Protein AF-A0A7K3HKX5-F1 (afdb_monomer)

Secondary structure (DSSP, 8-state):
------TTSSHHHHHTTT--S-HHHHHHHHHHHS-EEE---EEEEETTEEEEEEEEEETTS-EEEEEEETTT--EEEEEE--S------------------------------------

Radius of gyration: 33.68 Å; Cα contacts (8 Å, |Δi|>4): 154; chains: 1; bounding box: 62×78×81 Å

pLDDT: mean 73.75, std 19.09, range [34.41, 96.38]

Structure (mmCIF, N/CA/C/O backbone):
data_AF-A0A7K3HKX5-F1
#
_entry.id   AF-A0A7K3HKX5-F1
#
loop_
_atom_site.group_PDB
_atom_site.id
_atom_site.type_symbol
_atom_site.label_atom_id
_atom_site.label_alt_id
_atom_site.label_comp_id
_atom_site.label_asym_id
_atom_site.label_entity_id
_atom_site.label_seq_id
_atom_site.pdbx_PDB_ins_code
_atom_site.Cartn_x
_atom_site.Cartn_y
_atom_site.Cartn_z
_atom_site.occupancy
_atom_site.B_iso_or_equiv
_atom_site.auth_seq_id
_atom_site.auth_comp_id
_atom_site.auth_asym_id
_atom_site.auth_atom_id
_atom_site.pdbx_PDB_model_num
ATOM 1 N N . GLY A 1 1 ? 33.671 -24.613 -15.648 1.00 34.41 1 GLY A N 1
ATOM 2 C CA . GLY A 1 1 ? 33.808 -24.499 -14.187 1.00 34.41 1 GLY A CA 1
ATOM 3 C C . GLY A 1 1 ? 32.715 -23.575 -13.705 1.00 34.41 1 GLY A C 1
ATOM 4 O O . GLY A 1 1 ? 32.411 -22.660 -14.464 1.00 34.41 1 GLY A O 1
ATOM 5 N N . PRO A 1 2 ? 32.100 -23.849 -12.543 1.00 65.06 2 PRO A N 1
ATOM 6 C CA . PRO A 1 2 ? 31.163 -22.921 -11.902 1.00 65.06 2 PRO A CA 1
ATOM 7 C C . PRO A 1 2 ? 31.947 -21.635 -11.564 1.00 65.06 2 PRO A C 1
ATOM 9 O O . PRO A 1 2 ? 33.171 -21.681 -11.512 1.00 65.06 2 PRO A O 1
ATOM 12 N N . GLU A 1 3 ? 31.357 -20.450 -11.497 1.00 44.56 3 GLU A N 1
ATOM 13 C CA . GLU A 1 3 ? 30.602 -19.966 -10.341 1.00 44.56 3 GLU A CA 1
ATOM 14 C C . GLU A 1 3 ? 29.726 -18.786 -10.800 1.00 44.56 3 GLU A C 1
ATOM 16 O O . GLU A 1 3 ? 30.223 -17.703 -11.106 1.00 44.56 3 GLU A O 1
ATOM 21 N N . ASP A 1 4 ? 28.418 -19.027 -10.893 1.00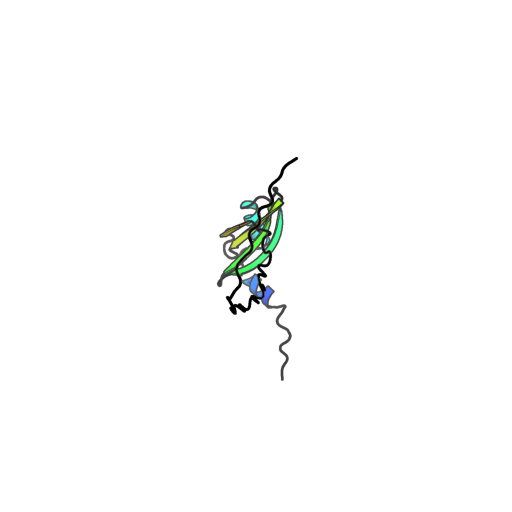 47.53 4 ASP A N 1
ATOM 22 C CA . ASP A 1 4 ? 27.389 -17.995 -11.024 1.00 47.53 4 ASP A CA 1
ATOM 23 C C . ASP A 1 4 ? 26.995 -17.588 -9.599 1.00 47.53 4 ASP A C 1
ATOM 25 O O . ASP A 1 4 ? 26.148 -18.199 -8.953 1.00 47.53 4 ASP A O 1
ATOM 29 N N . SER A 1 5 ? 27.736 -16.635 -9.043 1.00 59.75 5 SER A N 1
ATOM 30 C CA . SER A 1 5 ? 27.446 -16.023 -7.748 1.00 59.75 5 SER A CA 1
ATOM 31 C C . SER A 1 5 ? 27.470 -14.514 -7.945 1.00 59.75 5 SER A C 1
ATOM 33 O O . SER A 1 5 ? 28.519 -13.879 -7.835 1.00 59.75 5 SER A O 1
ATOM 35 N N . GLY A 1 6 ? 26.319 -13.954 -8.313 1.00 48.53 6 GLY A N 1
ATOM 36 C CA . GLY A 1 6 ? 26.166 -12.509 -8.506 1.00 48.53 6 GLY A CA 1
ATOM 37 C C . GLY A 1 6 ? 24.744 -12.005 -8.763 1.00 48.53 6 GLY A C 1
ATOM 38 O O . GLY A 1 6 ? 24.535 -10.797 -8.767 1.00 48.53 6 GLY A O 1
ATOM 39 N N . ARG A 1 7 ? 23.748 -12.880 -8.943 1.00 50.59 7 ARG A N 1
ATOM 40 C CA . ARG A 1 7 ? 22.364 -12.474 -9.218 1.00 50.59 7 ARG A CA 1
ATOM 41 C C . ARG A 1 7 ? 21.608 -12.188 -7.919 1.00 50.59 7 ARG A C 1
ATOM 43 O O . ARG A 1 7 ? 20.887 -13.040 -7.421 1.00 50.59 7 ARG A O 1
ATOM 50 N N . SER A 1 8 ? 21.823 -11.016 -7.330 1.00 53.34 8 SER A N 1
ATOM 51 C CA . SER A 1 8 ? 20.953 -10.545 -6.240 1.00 53.34 8 SER A CA 1
ATOM 52 C C . SER A 1 8 ? 20.817 -9.020 -6.151 1.00 53.34 8 SER A C 1
ATOM 54 O O . SER A 1 8 ? 20.315 -8.533 -5.149 1.00 53.34 8 SER A O 1
ATOM 56 N N . GLY A 1 9 ? 21.279 -8.258 -7.154 1.00 49.78 9 GLY A N 1
ATOM 57 C CA . GLY A 1 9 ? 21.199 -6.787 -7.137 1.00 49.78 9 GLY A CA 1
ATOM 58 C C . GLY A 1 9 ? 20.674 -6.124 -8.415 1.00 49.78 9 GLY A C 1
ATOM 59 O O . GLY A 1 9 ? 20.476 -4.913 -8.414 1.00 49.78 9 GLY A O 1
ATOM 60 N N . ASP A 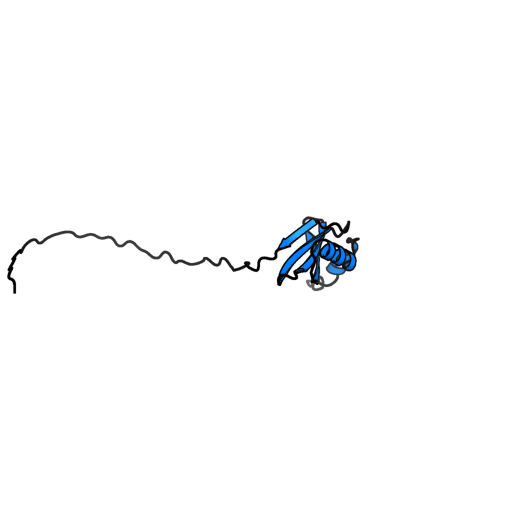1 10 ? 20.454 -6.882 -9.495 1.00 47.44 10 ASP A N 1
ATOM 61 C CA . ASP A 1 10 ? 19.978 -6.343 -10.780 1.00 47.44 10 ASP A CA 1
ATOM 62 C C . ASP A 1 10 ? 18.479 -6.600 -11.031 1.00 47.44 10 ASP A C 1
ATOM 64 O O . ASP A 1 10 ? 17.849 -5.833 -11.758 1.00 47.44 10 ASP A O 1
ATOM 68 N N . ASP A 1 11 ? 17.874 -7.602 -10.380 1.00 49.47 11 ASP A N 1
ATOM 69 C CA . ASP A 1 11 ? 16.447 -7.926 -10.541 1.00 49.47 11 ASP A CA 1
ATOM 70 C C . ASP A 1 11 ? 15.526 -6.803 -10.001 1.00 49.47 11 ASP A C 1
ATOM 72 O O . ASP A 1 11 ? 14.529 -6.472 -10.639 1.00 49.47 11 ASP A O 1
ATOM 76 N N . ASP A 1 12 ? 15.883 -6.126 -8.902 1.00 49.66 12 ASP A N 1
ATOM 77 C CA . ASP A 1 12 ? 15.069 -5.028 -8.340 1.00 49.66 12 ASP A CA 1
ATOM 78 C C . ASP A 1 12 ? 15.017 -3.790 -9.250 1.00 49.66 12 ASP A C 1
ATOM 80 O O . ASP A 1 12 ? 14.032 -3.046 -9.290 1.00 49.66 12 ASP A O 1
ATOM 84 N N . ARG A 1 13 ? 16.087 -3.552 -10.018 1.00 50.94 13 ARG A N 1
ATOM 85 C CA . ARG A 1 13 ? 16.201 -2.375 -10.888 1.00 50.94 13 ARG A CA 1
ATOM 86 C C . ARG A 1 13 ? 15.472 -2.555 -12.217 1.00 50.94 13 ARG A C 1
ATOM 88 O O . ARG A 1 13 ? 15.040 -1.556 -12.793 1.00 50.94 13 ARG A O 1
ATOM 95 N N . GLU A 1 14 ? 15.320 -3.790 -12.694 1.00 49.41 14 GLU A N 1
ATOM 96 C CA . GLU A 1 14 ? 14.449 -4.102 -13.835 1.00 49.41 14 GLU A CA 1
ATOM 97 C C . GLU A 1 14 ? 12.962 -4.101 -13.440 1.00 49.41 14 GLU A C 1
ATOM 99 O O . GLU A 1 14 ? 12.150 -3.586 -14.210 1.00 49.41 14 GLU A O 1
ATOM 104 N N . ARG A 1 15 ? 12.605 -4.552 -12.225 1.00 52.50 15 ARG A N 1
ATOM 105 C CA . ARG A 1 15 ? 11.217 -4.544 -11.702 1.00 52.50 15 ARG A CA 1
ATOM 106 C C . ARG A 1 15 ? 10.620 -3.141 -11.562 1.00 52.50 15 ARG A C 1
ATOM 108 O O . ARG A 1 15 ? 9.480 -2.904 -11.946 1.00 52.50 15 ARG A O 1
ATOM 115 N N . ALA A 1 16 ? 11.411 -2.161 -11.123 1.00 52.78 16 ALA A N 1
ATOM 116 C CA . ALA A 1 16 ? 10.983 -0.758 -11.089 1.00 52.78 16 ALA A CA 1
ATOM 117 C C . ALA A 1 16 ? 10.853 -0.106 -12.487 1.00 52.78 16 ALA A C 1
ATOM 119 O O . ALA A 1 16 ? 10.368 1.020 -12.599 1.00 52.78 16 ALA A O 1
ATOM 120 N N . GLY A 1 17 ? 11.313 -0.771 -13.554 1.00 53.75 17 GLY A N 1
ATOM 121 C CA . GLY A 1 17 ? 11.287 -0.249 -14.923 1.00 53.75 17 GLY A CA 1
ATOM 122 C C . GLY A 1 17 ? 9.942 -0.403 -15.642 1.00 53.75 17 GLY A C 1
ATOM 123 O O . GLY A 1 17 ? 9.702 0.306 -16.621 1.00 53.75 17 GLY A O 1
ATOM 124 N N . THR A 1 18 ? 9.071 -1.305 -15.181 1.00 62.19 18 THR A N 1
ATOM 125 C CA . THR A 1 18 ? 7.746 -1.578 -15.774 1.00 62.19 18 THR A CA 1
ATOM 126 C C . THR A 1 18 ? 6.611 -0.851 -15.055 1.00 62.19 18 THR A C 1
ATOM 128 O O . THR A 1 18 ? 5.609 -0.513 -15.688 1.00 62.19 18 THR A O 1
ATOM 131 N N . ALA A 1 19 ? 6.776 -0.552 -13.765 1.00 69.81 19 ALA A N 1
ATOM 132 C CA . ALA A 1 19 ? 5.818 0.219 -12.985 1.00 69.81 19 ALA A CA 1
ATOM 133 C C . ALA A 1 19 ? 5.757 1.678 -13.472 1.00 69.81 19 ALA A C 1
ATOM 135 O O . ALA A 1 19 ? 6.756 2.401 -13.486 1.00 69.81 19 ALA A O 1
ATOM 136 N N . ARG A 1 20 ? 4.564 2.139 -13.859 1.00 83.75 20 ARG A N 1
ATOM 137 C CA . ARG A 1 20 ? 4.325 3.546 -14.232 1.00 83.75 20 ARG A CA 1
ATOM 138 C C . ARG A 1 20 ? 3.918 4.400 -13.042 1.00 83.75 20 ARG A C 1
ATOM 140 O O . ARG A 1 20 ? 4.137 5.608 -13.056 1.00 83.75 20 ARG A O 1
ATOM 147 N N . THR A 1 21 ? 3.312 3.778 -12.040 1.00 88.88 21 THR A N 1
ATOM 148 C CA . THR A 1 21 ? 2.940 4.403 -10.777 1.00 88.88 21 THR A CA 1
ATOM 149 C C . THR A 1 21 ? 4.139 4.402 -9.847 1.00 88.88 21 THR A C 1
ATOM 151 O O . THR A 1 21 ? 4.732 3.359 -9.577 1.00 88.88 21 THR A O 1
ATOM 154 N N . THR A 1 22 ? 4.491 5.575 -9.336 1.00 91.31 22 THR A N 1
ATOM 155 C CA . THR A 1 22 ? 5.557 5.715 -8.342 1.00 91.31 22 THR A CA 1
ATOM 156 C C . THR A 1 22 ? 5.090 5.279 -6.955 1.00 91.31 22 THR A C 1
ATOM 158 O O . THR A 1 22 ? 3.906 5.371 -6.631 1.00 91.31 22 THR A O 1
ATOM 161 N N . VAL A 1 23 ? 6.036 4.924 -6.081 1.00 91.50 23 VAL A N 1
ATOM 162 C CA . VAL A 1 23 ? 5.756 4.627 -4.664 1.00 91.50 23 VAL A CA 1
ATOM 163 C C . VAL A 1 23 ? 4.953 5.744 -3.980 1.00 91.50 23 VAL A C 1
ATOM 165 O O . VAL A 1 23 ? 4.028 5.485 -3.220 1.00 91.50 23 VAL A O 1
ATOM 168 N N . ALA A 1 24 ? 5.244 7.011 -4.295 1.00 94.00 24 ALA A N 1
ATOM 169 C CA . ALA A 1 24 ? 4.540 8.151 -3.715 1.00 94.00 24 ALA A CA 1
ATOM 170 C C . ALA A 1 24 ? 3.081 8.245 -4.191 1.00 94.00 24 ALA A C 1
ATOM 172 O O . ALA A 1 24 ? 2.204 8.638 -3.422 1.00 94.00 24 ALA A O 1
ATOM 173 N N . GLU A 1 25 ? 2.809 7.903 -5.449 1.00 93.81 25 GLU A N 1
ATOM 174 C CA . GLU A 1 25 ? 1.447 7.853 -5.986 1.00 93.81 25 GLU A CA 1
ATOM 175 C C . GLU A 1 25 ? 0.664 6.676 -5.410 1.00 93.81 25 GLU A C 1
ATOM 177 O O . GLU A 1 25 ? -0.489 6.864 -5.027 1.00 93.81 25 GLU A O 1
ATOM 182 N N . ALA A 1 26 ? 1.300 5.511 -5.273 1.00 94.31 26 ALA A N 1
ATOM 183 C CA . ALA A 1 26 ? 0.699 4.340 -4.645 1.00 94.31 26 ALA A CA 1
ATOM 184 C C . ALA A 1 26 ? 0.336 4.610 -3.178 1.00 94.31 26 ALA A C 1
ATOM 186 O O . ALA A 1 26 ? -0.812 4.414 -2.789 1.00 94.31 26 ALA A O 1
ATOM 187 N N . VAL A 1 27 ? 1.258 5.176 -2.390 1.00 95.50 27 VAL A N 1
ATOM 188 C CA . VAL A 1 27 ? 1.001 5.568 -0.992 1.00 95.50 27 VAL A CA 1
ATOM 189 C C . VAL A 1 27 ? -0.139 6.581 -0.898 1.00 95.50 27 VAL A C 1
ATOM 191 O O . VAL A 1 27 ? -1.000 6.472 -0.027 1.00 95.50 27 VAL A O 1
ATOM 194 N N . ARG A 1 28 ? -0.191 7.569 -1.799 1.00 96.19 28 ARG A N 1
ATOM 195 C CA . ARG A 1 28 ? -1.305 8.526 -1.828 1.00 96.19 28 ARG A CA 1
ATOM 196 C C . ARG A 1 28 ? -2.636 7.844 -2.124 1.00 96.19 28 ARG A C 1
ATOM 198 O O . ARG A 1 28 ? -3.594 8.096 -1.401 1.00 96.19 28 ARG A O 1
ATOM 205 N N . ALA A 1 29 ? -2.690 6.990 -3.144 1.00 95.19 29 ALA A N 1
ATOM 206 C CA . ALA A 1 29 ? -3.894 6.241 -3.490 1.00 95.19 29 ALA A CA 1
ATOM 207 C C . ALA A 1 29 ? -4.345 5.334 -2.332 1.00 95.19 29 ALA A C 1
ATOM 209 O O . ALA A 1 29 ? -5.533 5.283 -2.012 1.00 95.19 29 ALA A O 1
ATOM 210 N N . ALA A 1 30 ? -3.397 4.685 -1.654 1.00 94.88 30 ALA A N 1
ATOM 211 C CA . ALA A 1 30 ? -3.667 3.844 -0.498 1.00 94.88 30 ALA A CA 1
ATOM 212 C C . ALA A 1 30 ? -4.254 4.641 0.674 1.00 94.88 30 ALA A C 1
ATOM 214 O O . ALA A 1 30 ? -5.273 4.246 1.234 1.00 94.88 30 ALA A O 1
ATOM 215 N N . LEU A 1 31 ? -3.680 5.805 0.997 1.00 95.38 31 LEU A N 1
ATOM 216 C CA . LEU A 1 31 ? -4.174 6.677 2.069 1.00 95.38 31 LEU A CA 1
ATOM 217 C C . LEU A 1 31 ? -5.517 7.349 1.742 1.00 95.38 31 LEU A C 1
ATOM 219 O O . LEU A 1 31 ? -6.285 7.672 2.650 1.00 95.38 31 LEU A O 1
ATOM 223 N N . GLU A 1 32 ? -5.812 7.564 0.458 1.00 95.06 32 GLU A N 1
ATOM 224 C CA . GLU A 1 32 ? -7.131 8.006 -0.009 1.00 95.06 32 GLU A CA 1
ATOM 225 C C . GLU A 1 32 ? -8.186 6.895 0.149 1.00 95.06 32 GLU A C 1
ATOM 227 O O . GLU A 1 32 ? -9.335 7.194 0.484 1.00 95.06 32 GLU A O 1
ATOM 232 N N . ALA A 1 33 ? -7.809 5.625 -0.038 1.00 93.62 33 ALA A N 1
ATOM 233 C CA . ALA A 1 33 ? -8.698 4.477 0.153 1.00 93.62 33 ALA A CA 1
ATOM 234 C C . ALA A 1 33 ? -8.883 4.087 1.628 1.00 93.62 33 ALA A C 1
ATOM 236 O O . ALA A 1 33 ? -10.004 3.792 2.054 1.00 93.62 33 ALA A O 1
ATOM 237 N N . ARG A 1 34 ? -7.809 4.113 2.424 1.00 93.00 34 ARG A N 1
ATOM 238 C CA . ARG A 1 34 ? -7.817 3.810 3.858 1.00 93.00 34 ARG A CA 1
ATOM 239 C C . ARG A 1 34 ? -7.080 4.904 4.625 1.00 93.00 34 ARG A C 1
ATOM 241 O O . ARG A 1 34 ? -5.863 5.029 4.565 1.00 93.00 34 ARG A O 1
ATOM 248 N N . ALA A 1 35 ? -7.829 5.674 5.413 1.00 93.31 35 ALA A N 1
ATOM 249 C CA . ALA A 1 35 ? -7.242 6.695 6.270 1.00 93.31 35 ALA A CA 1
ATOM 250 C C . ALA A 1 35 ? -6.386 6.058 7.379 1.00 93.31 35 ALA A C 1
ATOM 252 O O . ALA A 1 35 ? -6.880 5.259 8.176 1.00 93.31 35 ALA A O 1
ATOM 253 N N . GLY A 1 36 ? -5.128 6.478 7.477 1.00 94.38 36 GLY A N 1
ATOM 254 C CA . GLY A 1 36 ? -4.178 5.951 8.450 1.00 94.38 36 GLY A CA 1
ATOM 255 C C . GLY A 1 36 ? -2.785 6.535 8.256 1.00 94.38 36 GLY A C 1
ATOM 256 O O . GLY A 1 36 ? -2.635 7.643 7.735 1.00 94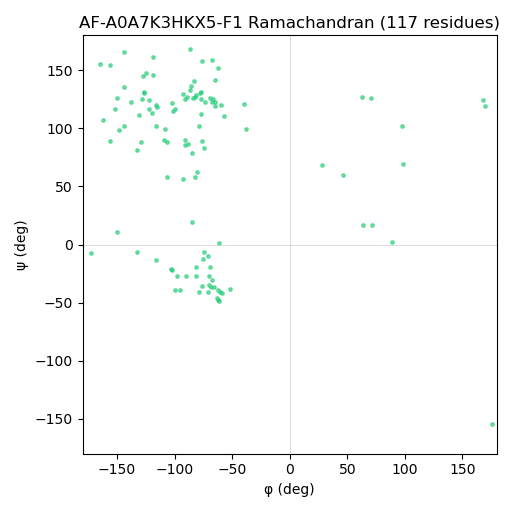.38 36 GLY A O 1
ATOM 257 N N . THR A 1 37 ? -1.775 5.789 8.689 1.00 95.62 37 THR A N 1
ATOM 258 C CA . THR A 1 37 ? -0.361 6.096 8.447 1.00 95.62 37 THR A CA 1
ATOM 259 C C . THR A 1 37 ? 0.238 4.988 7.599 1.00 95.62 37 THR A C 1
ATOM 261 O O . THR A 1 37 ? 0.234 3.842 8.030 1.00 95.62 37 THR A O 1
ATOM 264 N N . ALA A 1 38 ? 0.754 5.323 6.417 1.00 94.94 38 ALA A N 1
ATOM 265 C CA . ALA A 1 38 ? 1.490 4.361 5.604 1.00 94.94 38 ALA A CA 1
ATOM 266 C C . ALA A 1 38 ? 2.825 4.042 6.291 1.00 94.94 38 ALA A C 1
ATOM 268 O O . ALA A 1 38 ? 3.569 4.968 6.635 1.00 94.94 38 ALA A O 1
ATOM 269 N N . ALA A 1 39 ? 3.096 2.761 6.521 1.00 93.88 39 ALA A 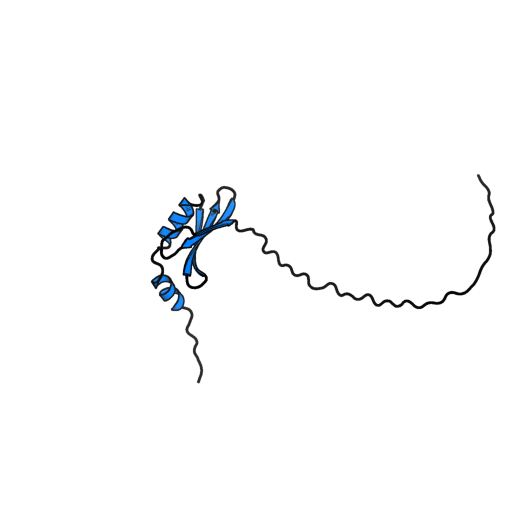N 1
ATOM 270 C CA . ALA A 1 39 ? 4.308 2.291 7.187 1.00 93.88 39 ALA A CA 1
ATOM 271 C C . ALA A 1 39 ? 5.356 1.799 6.186 1.00 93.88 39 ALA A C 1
ATOM 273 O O . ALA A 1 39 ? 6.541 2.097 6.346 1.00 93.88 39 ALA A O 1
ATOM 274 N N . SER A 1 40 ? 4.910 1.118 5.134 1.00 92.94 40 SER A N 1
ATOM 275 C CA . SER A 1 40 ? 5.746 0.571 4.071 1.00 92.94 40 SER A CA 1
ATOM 276 C C . SER A 1 40 ? 5.027 0.675 2.723 1.00 92.94 40 SER A C 1
ATOM 278 O O . SER A 1 40 ? 3.834 0.984 2.650 1.00 92.94 40 SER A O 1
ATOM 280 N N . ALA A 1 41 ? 5.786 0.488 1.649 1.00 93.50 41 ALA A N 1
ATOM 281 C CA . ALA A 1 41 ? 5.251 0.309 0.311 1.00 93.50 41 ALA A CA 1
ATOM 282 C C . ALA A 1 41 ? 6.235 -0.548 -0.484 1.00 93.50 41 ALA A C 1
ATOM 284 O O . ALA A 1 41 ? 7.377 -0.128 -0.706 1.00 93.50 41 ALA A O 1
ATOM 285 N N . GLU A 1 42 ? 5.790 -1.723 -0.899 1.00 90.69 42 GLU A N 1
ATOM 286 C CA . GLU A 1 42 ? 6.597 -2.719 -1.596 1.00 90.69 42 GLU A CA 1
ATOM 287 C C . GLU A 1 42 ? 6.016 -2.975 -2.985 1.00 90.69 42 GLU A C 1
ATOM 289 O O . GLU A 1 42 ? 4.813 -2.846 -3.207 1.00 90.69 42 GLU A O 1
ATOM 294 N N . LEU A 1 43 ? 6.894 -3.244 -3.947 1.00 89.88 43 LEU A N 1
ATOM 295 C CA . LEU A 1 43 ? 6.502 -3.585 -5.307 1.00 89.88 43 LEU A CA 1
ATOM 296 C C . LEU A 1 43 ? 6.586 -5.104 -5.438 1.00 89.88 43 LEU A C 1
ATOM 298 O O . LEU A 1 43 ? 7.686 -5.646 -5.338 1.00 89.88 43 LEU A O 1
ATOM 302 N N . ASP A 1 44 ? 5.455 -5.756 -5.675 1.00 85.50 44 ASP A N 1
ATOM 303 C CA . ASP A 1 44 ? 5.370 -7.203 -5.863 1.00 85.50 44 ASP A CA 1
ATOM 304 C C . ASP A 1 44 ? 4.826 -7.557 -7.255 1.00 85.50 44 ASP A C 1
ATOM 306 O O . ASP A 1 44 ? 4.232 -6.725 -7.950 1.00 85.50 44 ASP A O 1
ATOM 310 N N . ASP A 1 45 ? 5.053 -8.793 -7.691 1.00 80.31 45 ASP A N 1
ATOM 311 C CA . ASP A 1 45 ? 4.599 -9.321 -8.975 1.00 80.31 45 ASP A CA 1
ATOM 312 C C . ASP A 1 45 ? 3.604 -10.475 -8.755 1.00 80.31 45 ASP A C 1
ATOM 314 O O . ASP A 1 45 ? 3.987 -11.620 -8.510 1.00 80.31 45 ASP A O 1
ATOM 318 N N . GLU A 1 46 ? 2.310 -10.185 -8.912 1.00 72.25 46 GLU A N 1
ATOM 319 C CA . GLU A 1 46 ? 1.218 -11.163 -8.852 1.00 72.25 46 GLU A CA 1
ATOM 320 C C . GLU A 1 46 ? 0.748 -11.545 -10.267 1.00 72.25 46 GLU A C 1
ATOM 322 O O . GLU A 1 46 ? 0.165 -10.723 -10.981 1.00 72.25 46 GLU A O 1
ATOM 327 N N . ASP A 1 47 ? 0.929 -12.811 -10.663 1.00 68.56 47 ASP A N 1
ATOM 328 C CA . ASP A 1 47 ? 0.399 -13.385 -11.917 1.00 68.56 47 ASP A CA 1
ATOM 329 C C . ASP A 1 47 ? 0.635 -12.486 -13.153 1.00 68.56 47 ASP A C 1
ATOM 331 O O . ASP A 1 47 ? -0.309 -12.026 -13.806 1.00 68.56 47 ASP A O 1
ATOM 335 N N . ASP A 1 48 ? 1.907 -12.201 -13.455 1.00 73.25 48 ASP A N 1
ATOM 336 C CA . ASP A 1 48 ? 2.352 -11.330 -14.560 1.00 73.25 48 ASP A CA 1
ATOM 337 C C . ASP A 1 48 ? 1.915 -9.852 -14.444 1.00 73.25 48 ASP A C 1
ATOM 339 O O . ASP A 1 48 ? 1.959 -9.104 -15.430 1.00 73.25 48 ASP A O 1
ATOM 343 N N . ARG A 1 49 ? 1.493 -9.398 -13.258 1.00 77.50 49 ARG A N 1
ATOM 344 C CA . ARG A 1 49 ? 1.145 -7.996 -12.992 1.00 77.50 49 ARG A CA 1
ATOM 345 C C . ARG A 1 49 ? 1.906 -7.464 -11.796 1.00 77.50 49 ARG A C 1
ATOM 347 O O . ARG A 1 49 ? 1.859 -8.028 -10.711 1.00 77.50 49 ARG A O 1
ATOM 354 N N . THR A 1 50 ? 2.518 -6.310 -11.991 1.00 88.25 50 THR A N 1
ATOM 355 C CA . THR A 1 50 ? 3.193 -5.600 -10.916 1.00 88.25 50 THR A CA 1
ATOM 356 C C . THR A 1 50 ? 2.173 -4.803 -10.095 1.00 88.25 50 THR A C 1
ATOM 358 O O . THR A 1 50 ? 1.372 -4.032 -10.642 1.00 88.25 50 THR A O 1
ATOM 361 N N . VAL A 1 51 ? 2.199 -4.979 -8.780 1.00 91.56 51 VAL A N 1
ATOM 362 C CA . VAL A 1 51 ? 1.320 -4.324 -7.810 1.00 91.56 51 VAL A CA 1
ATOM 363 C C . VAL A 1 51 ? 2.156 -3.665 -6.720 1.00 91.56 51 VAL A C 1
ATOM 365 O O . VAL A 1 51 ? 3.213 -4.148 -6.340 1.00 91.56 51 VAL A O 1
ATOM 368 N N . TRP A 1 52 ? 1.692 -2.522 -6.235 1.00 94.12 52 TRP A N 1
ATOM 369 C CA . TRP A 1 52 ? 2.177 -1.933 -4.999 1.00 94.12 52 TRP A CA 1
ATOM 370 C C . TRP A 1 52 ? 1.343 -2.460 -3.842 1.00 94.12 52 TRP A C 1
ATOM 372 O O . TRP A 1 52 ? 0.121 -2.302 -3.854 1.00 94.12 52 TRP A O 1
ATOM 382 N N . GLU A 1 53 ? 1.996 -3.002 -2.829 1.00 94.12 53 GLU A N 1
ATOM 383 C CA . GLU A 1 53 ? 1.391 -3.336 -1.545 1.00 94.12 53 GLU A CA 1
ATOM 384 C C . GLU A 1 53 ? 1.795 -2.261 -0.539 1.00 94.12 53 GLU A C 1
ATOM 386 O O . GLU A 1 53 ? 2.975 -1.956 -0.369 1.00 94.12 53 GLU A O 1
ATOM 391 N N . VAL A 1 54 ? 0.810 -1.598 0.064 1.00 96.00 54 VAL A N 1
ATOM 392 C CA . VAL A 1 54 ? 1.025 -0.506 1.019 1.00 96.00 54 VAL A CA 1
ATOM 393 C C . VAL A 1 54 ? 0.416 -0.897 2.354 1.00 96.00 54 VAL A C 1
ATOM 395 O O . VAL A 1 54 ? -0.810 -0.955 2.477 1.00 96.00 54 VAL A O 1
ATOM 398 N N . GLU A 1 55 ? 1.257 -1.092 3.367 1.00 95.56 55 GLU A N 1
ATOM 399 C CA . GLU A 1 55 ? 0.801 -1.301 4.740 1.00 95.56 55 GLU A CA 1
ATOM 400 C C . GLU A 1 55 ? 0.372 0.035 5.358 1.00 95.56 55 GLU A C 1
ATOM 402 O O . GLU A 1 55 ? 1.134 1.011 5.417 1.00 95.56 55 GLU A O 1
ATOM 407 N N . VAL A 1 56 ? -0.861 0.091 5.853 1.00 96.38 56 VAL A N 1
ATOM 408 C CA . VAL A 1 56 ? -1.461 1.269 6.476 1.00 96.38 56 VAL A CA 1
ATOM 409 C C . VAL A 1 56 ? -1.908 0.933 7.892 1.00 96.38 56 VAL A C 1
ATOM 411 O O . VAL A 1 56 ? -2.847 0.168 8.103 1.00 96.38 56 VAL A O 1
ATOM 414 N N . LEU A 1 57 ? -1.305 1.600 8.876 1.00 95.12 57 LEU A N 1
ATOM 415 C CA . LEU A 1 57 ? -1.770 1.559 10.257 1.00 95.12 57 LEU A CA 1
ATOM 416 C C . LEU A 1 57 ? -2.999 2.457 10.416 1.00 95.12 57 LEU A C 1
ATOM 418 O O . LEU A 1 57 ? -2.916 3.693 10.323 1.00 95.12 57 LEU A O 1
ATOM 422 N N . GLY A 1 58 ? -4.147 1.835 10.665 1.00 93.19 58 GLY A N 1
ATOM 423 C CA . GLY A 1 58 ? -5.398 2.515 10.956 1.00 93.19 58 GLY A CA 1
ATOM 424 C C . GLY A 1 58 ? -5.370 3.249 12.300 1.00 93.19 58 GLY A C 1
ATOM 425 O O . GLY A 1 58 ? -4.579 2.970 13.200 1.00 93.19 58 GLY A O 1
ATOM 426 N N . ARG A 1 59 ? -6.266 4.229 12.464 1.00 89.94 59 ARG A N 1
ATOM 427 C CA . ARG A 1 59 ? -6.401 4.992 13.727 1.00 89.94 59 ARG A CA 1
ATOM 428 C C . ARG A 1 59 ? -6.969 4.156 14.879 1.00 89.94 59 ARG A C 1
ATOM 430 O O . ARG A 1 59 ? -6.869 4.563 16.033 1.00 89.94 59 ARG A O 1
ATOM 437 N N . ASP A 1 60 ? -7.612 3.053 14.535 1.00 88.12 60 ASP A N 1
ATOM 438 C CA . ASP A 1 60 ? -8.088 1.986 15.410 1.00 88.12 60 ASP A CA 1
ATOM 439 C C . ASP A 1 60 ? -6.959 1.072 15.906 1.00 88.12 60 ASP A C 1
ATOM 441 O O . ASP A 1 60 ? -7.168 0.338 16.867 1.00 88.12 60 ASP A O 1
ATOM 445 N N . GLY A 1 61 ? -5.761 1.175 15.320 1.00 90.12 61 GLY A N 1
ATOM 446 C CA . GLY A 1 61 ? -4.616 0.325 15.641 1.00 90.12 61 GLY A CA 1
ATOM 447 C C . GLY A 1 61 ? -4.553 -0.959 14.815 1.00 90.12 61 GLY A C 1
ATOM 448 O O . GLY A 1 61 ? -3.638 -1.743 15.031 1.00 90.12 61 GLY A O 1
ATOM 449 N N . THR A 1 62 ? -5.485 -1.159 13.880 1.00 91.75 62 THR A N 1
ATOM 450 C CA . THR A 1 62 ? -5.497 -2.309 12.970 1.00 91.75 62 THR A CA 1
ATOM 451 C C . THR A 1 62 ? -4.580 -2.056 11.775 1.00 91.75 62 THR A C 1
ATOM 453 O O . THR A 1 62 ? -4.529 -0.936 11.250 1.00 91.75 62 THR A O 1
ATOM 456 N N . TRP A 1 63 ? -3.867 -3.093 11.342 1.00 93.56 63 TRP A N 1
ATOM 457 C CA . TRP A 1 63 ? -3.056 -3.076 10.129 1.00 93.56 63 TRP A CA 1
ATOM 458 C C . TRP A 1 63 ? -3.897 -3.414 8.903 1.00 93.56 63 TRP A C 1
ATOM 460 O O . TRP A 1 63 ? -4.753 -4.299 8.934 1.00 93.56 63 TRP A O 1
ATOM 470 N N . TYR A 1 64 ? -3.676 -2.659 7.833 1.00 94.62 64 TYR A N 1
ATOM 471 C CA . TYR A 1 64 ? -4.352 -2.843 6.559 1.00 94.62 64 TYR A CA 1
ATOM 472 C C . TYR A 1 64 ? -3.323 -2.969 5.450 1.00 94.62 64 TYR A C 1
ATOM 474 O O . TYR A 1 64 ? -2.481 -2.086 5.303 1.00 94.62 64 TYR A O 1
ATOM 482 N N . GLU A 1 65 ? -3.466 -3.984 4.614 1.00 94.94 65 GLU A N 1
ATOM 483 C CA . GLU A 1 65 ? -2.761 -4.075 3.343 1.00 94.94 65 GLU A CA 1
ATOM 484 C C . GLU A 1 65 ? -3.627 -3.427 2.256 1.00 94.94 65 GLU A C 1
ATOM 486 O O . GLU A 1 65 ? -4.802 -3.774 2.072 1.00 94.94 65 GLU A O 1
ATOM 491 N N . VAL A 1 66 ? -3.069 -2.457 1.532 1.00 95.38 66 VAL A N 1
ATOM 492 C CA . VAL A 1 66 ? -3.726 -1.827 0.383 1.00 95.38 66 VAL A CA 1
ATOM 493 C C . VAL A 1 66 ? -2.951 -2.139 -0.887 1.00 95.38 66 VAL A C 1
ATOM 495 O O . VAL A 1 66 ? -1.814 -1.705 -1.050 1.00 95.38 66 VAL A O 1
ATOM 498 N N . ARG A 1 67 ? -3.604 -2.829 -1.823 1.00 94.75 67 ARG A N 1
ATOM 499 C CA . ARG A 1 67 ? -3.034 -3.197 -3.123 1.00 94.75 67 ARG A CA 1
ATOM 500 C C . ARG A 1 67 ? -3.377 -2.154 -4.176 1.00 94.75 67 ARG A C 1
ATOM 502 O O . ARG A 1 67 ? -4.547 -1.789 -4.343 1.00 94.75 67 ARG A O 1
ATOM 509 N N . VAL A 1 68 ? -2.375 -1.680 -4.907 1.00 94.75 68 VAL A N 1
ATOM 510 C CA . VAL A 1 68 ? -2.501 -0.674 -5.966 1.00 94.75 68 VAL A CA 1
ATOM 511 C C . VAL A 1 68 ? -1.839 -1.188 -7.238 1.00 94.75 68 VAL A C 1
ATOM 513 O O . VAL A 1 68 ? -0.667 -1.529 -7.250 1.00 94.75 68 VAL A O 1
ATOM 516 N N . ASP A 1 69 ? -2.572 -1.205 -8.344 1.00 92.69 69 ASP A N 1
ATOM 517 C CA . ASP A 1 69 ? -2.039 -1.577 -9.654 1.00 92.69 69 ASP A CA 1
ATOM 518 C C . ASP A 1 69 ? -0.885 -0.639 -10.056 1.00 92.69 69 ASP A C 1
ATOM 520 O O . ASP A 1 69 ? -1.084 0.576 -10.174 1.00 92.69 69 ASP A O 1
ATOM 524 N N . ALA A 1 70 ? 0.317 -1.183 -10.272 1.00 90.31 70 ALA A N 1
ATOM 525 C CA . ALA A 1 70 ? 1.519 -0.379 -10.514 1.00 90.31 70 ALA A CA 1
ATOM 526 C C . ALA A 1 70 ? 1.568 0.247 -11.922 1.00 90.31 70 ALA A C 1
ATOM 528 O O . ALA A 1 70 ? 2.452 1.052 -12.222 1.00 90.31 70 ALA A O 1
ATOM 529 N N . ASP A 1 71 ? 0.618 -0.100 -12.793 1.00 90.56 71 ASP A N 1
ATOM 530 C CA . ASP A 1 71 ? 0.513 0.384 -14.168 1.00 90.56 71 ASP A CA 1
ATOM 531 C C . ASP A 1 71 ? -0.440 1.593 -14.283 1.00 90.56 71 ASP A C 1
ATOM 533 O O . ASP A 1 71 ? -0.199 2.547 -15.037 1.00 90.56 71 ASP A O 1
ATOM 537 N N . SER A 1 72 ? -1.543 1.565 -13.536 1.00 90.25 72 SER A N 1
ATOM 538 C CA . SER A 1 72 ? -2.640 2.536 -13.594 1.00 90.25 72 SER A CA 1
ATOM 539 C C . SER A 1 72 ? -2.845 3.345 -12.314 1.00 90.25 72 SER A C 1
ATOM 541 O O . SER A 1 72 ? -3.577 4.337 -12.353 1.00 90.25 72 SER A O 1
ATOM 543 N N . GLY A 1 73 ? -2.234 2.945 -11.197 1.00 91.62 73 GLY A N 1
ATOM 544 C CA . GLY A 1 73 ? -2.373 3.586 -9.888 1.00 91.62 73 GLY A CA 1
ATOM 545 C C . GLY A 1 73 ? -3.733 3.360 -9.230 1.00 91.62 73 GLY A C 1
ATOM 546 O O . GLY A 1 73 ? -4.121 4.105 -8.331 1.00 91.62 73 GLY A O 1
ATOM 547 N N . LYS A 1 74 ? -4.502 2.373 -9.699 1.00 93.06 74 LYS A N 1
ATOM 548 C CA . LYS A 1 74 ? -5.831 2.064 -9.165 1.00 93.06 74 LYS A CA 1
ATOM 549 C C . LYS A 1 74 ? -5.721 1.109 -7.989 1.00 93.06 74 LYS A C 1
ATOM 551 O O . LYS A 1 74 ? -5.080 0.074 -8.105 1.00 93.06 74 LYS A O 1
ATOM 556 N N . VAL A 1 75 ? -6.420 1.415 -6.902 1.00 95.00 75 VAL A N 1
ATOM 557 C CA . VAL A 1 75 ? -6.570 0.484 -5.778 1.00 95.00 75 VAL A CA 1
ATOM 558 C C . VAL A 1 75 ? -7.350 -0.743 -6.253 1.00 95.00 75 VAL A C 1
ATOM 560 O O . VAL A 1 75 ? -8.465 -0.615 -6.767 1.00 95.00 75 VAL A O 1
ATOM 563 N N . THR A 1 76 ? -6.746 -1.917 -6.112 1.00 93.19 76 THR A N 1
ATOM 564 C CA . THR A 1 76 ? -7.302 -3.214 -6.518 1.00 93.19 76 THR A CA 1
ATOM 565 C C . THR A 1 76 ? -7.826 -4.013 -5.329 1.00 93.19 76 THR A C 1
ATOM 567 O O . THR A 1 76 ? -8.702 -4.856 -5.522 1.00 93.19 76 THR A O 1
ATOM 570 N N . GLY A 1 77 ? -7.365 -3.717 -4.110 1.00 92.25 77 GLY A N 1
ATOM 571 C CA . GLY A 1 77 ? -7.809 -4.396 -2.896 1.00 92.25 77 GLY A CA 1
ATOM 572 C C . GLY A 1 77 ? -7.438 -3.649 -1.618 1.00 92.25 77 GLY A C 1
ATOM 573 O O . GLY A 1 77 ? -6.492 -2.866 -1.595 1.00 92.25 77 GLY A O 1
ATOM 574 N N . VAL A 1 78 ? -8.215 -3.897 -0.564 1.00 93.12 78 VAL A N 1
ATOM 575 C CA . VAL A 1 7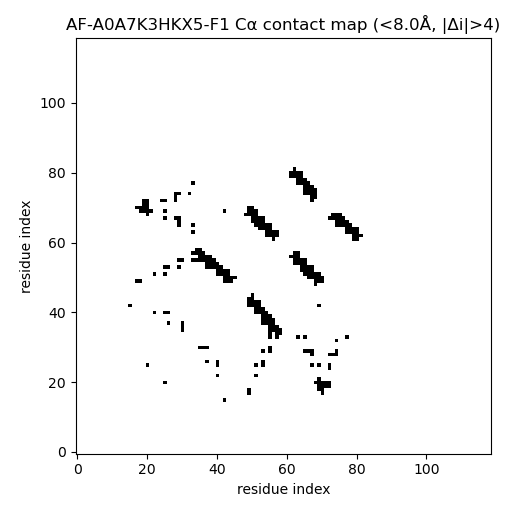8 ? -7.913 -3.498 0.815 1.00 93.12 78 VAL A CA 1
ATOM 576 C C . VAL A 1 78 ? -8.272 -4.681 1.705 1.00 93.12 78 VAL A C 1
ATOM 578 O O . VAL A 1 78 ? -9.425 -5.125 1.674 1.00 93.12 78 VAL A O 1
ATOM 581 N N . ALA A 1 79 ? -7.310 -5.179 2.470 1.00 91.25 79 AL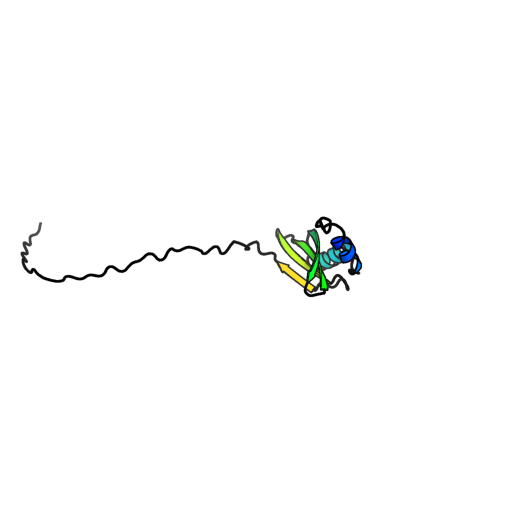A A N 1
ATOM 582 C CA . ALA A 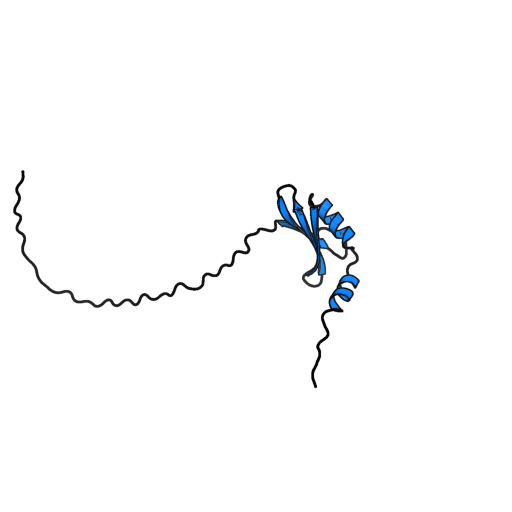1 79 ? -7.491 -6.269 3.419 1.00 91.25 79 ALA A CA 1
ATOM 583 C C . ALA A 1 79 ? -7.026 -5.836 4.813 1.00 91.25 79 ALA A C 1
ATOM 585 O O . ALA A 1 79 ? -6.130 -5.006 4.946 1.00 91.25 79 ALA A O 1
ATOM 586 N N . GLU A 1 80 ? -7.672 -6.363 5.849 1.00 90.88 80 GLU A N 1
ATOM 587 C CA . GLU A 1 80 ? -7.141 -6.317 7.212 1.00 90.88 80 GLU A CA 1
ATOM 588 C C . GLU A 1 80 ? -6.063 -7.392 7.324 1.00 90.88 80 GLU A C 1
ATOM 590 O O . GLU A 1 80 ? -6.295 -8.530 6.915 1.00 90.88 80 GLU A O 1
ATOM 595 N N . GLU A 1 81 ? -4.892 -7.035 7.844 1.00 78.81 81 GLU A N 1
ATOM 596 C CA . GLU A 1 81 ? -3.904 -8.039 8.221 1.00 78.81 81 GLU A CA 1
ATOM 597 C C . GLU A 1 81 ? -4.320 -8.637 9.564 1.00 78.81 81 GLU A C 1
ATOM 599 O O . GLU A 1 81 ? -4.164 -8.026 10.624 1.00 78.81 81 GLU A O 1
ATOM 604 N N . ASP A 1 82 ? -4.902 -9.834 9.516 1.00 70.19 82 ASP A N 1
ATOM 605 C CA . ASP A 1 82 ? -5.172 -10.617 10.713 1.00 70.19 82 ASP A CA 1
ATOM 606 C C . ASP A 1 82 ? -3.847 -11.200 11.238 1.00 70.19 82 ASP A C 1
ATOM 608 O O . ASP A 1 82 ? -3.179 -11.973 10.552 1.00 70.19 82 ASP A O 1
ATOM 612 N N . GLU A 1 83 ? -3.488 -10.900 12.489 1.00 60.12 83 GLU A N 1
ATOM 613 C CA . GLU A 1 83 ? -2.293 -11.427 13.180 1.00 60.12 83 GLU A CA 1
ATOM 614 C C . GLU A 1 83 ? -2.294 -12.974 13.353 1.00 60.12 83 GLU A C 1
ATOM 616 O O . GLU A 1 83 ? -1.360 -13.554 13.912 1.00 60.12 83 GLU A O 1
ATOM 621 N N . ASP A 1 84 ? -3.313 -13.687 12.861 1.00 57.84 84 ASP A N 1
ATOM 622 C CA . ASP A 1 84 ? -3.538 -15.121 13.075 1.00 57.84 84 ASP A CA 1
ATOM 623 C C . ASP A 1 84 ? -2.922 -16.016 11.978 1.00 57.84 84 ASP A C 1
ATOM 625 O O . ASP A 1 84 ? -3.560 -16.888 11.382 1.00 57.84 84 ASP A O 1
ATOM 629 N N . GLY A 1 85 ? -1.611 -15.871 11.783 1.00 54.00 85 GLY A N 1
ATOM 630 C CA . GLY A 1 85 ? -0.748 -16.856 11.115 1.00 54.00 85 GLY A CA 1
ATOM 631 C C . GLY A 1 85 ? -0.236 -17.963 12.050 1.00 54.00 85 GLY A C 1
ATOM 632 O O . GLY A 1 85 ? 0.771 -18.606 11.755 1.00 54.00 85 GLY A O 1
ATOM 633 N N . GLY A 1 86 ? -0.883 -18.173 13.204 1.00 51.41 86 GLY A N 1
ATOM 634 C CA . GLY A 1 86 ? -0.490 -19.166 14.204 1.00 51.41 86 GLY A CA 1
ATOM 635 C C . GLY A 1 86 ? -0.439 -20.578 13.619 1.00 51.41 86 GLY A C 1
ATOM 636 O O . GLY A 1 86 ? -1.468 -21.165 13.276 1.00 51.41 86 GLY A O 1
ATOM 637 N N . ALA A 1 87 ? 0.779 -21.107 13.510 1.00 57.59 87 ALA A N 1
ATOM 638 C CA . ALA A 1 87 ? 1.112 -22.416 12.977 1.00 57.59 87 ALA A CA 1
ATOM 639 C C . ALA A 1 87 ? 0.115 -23.503 13.407 1.00 57.59 87 ALA A C 1
ATOM 641 O O . ALA A 1 87 ? -0.081 -23.794 14.590 1.00 57.59 87 ALA A O 1
ATOM 642 N N . ARG A 1 88 ? -0.510 -24.147 12.420 1.00 54.75 88 ARG A N 1
ATOM 643 C CA . ARG A 1 88 ? -1.266 -25.383 12.628 1.00 54.75 88 ARG A CA 1
ATOM 644 C C . ARG A 1 88 ? -0.295 -26.562 12.632 1.00 54.75 88 ARG A C 1
ATOM 646 O O . ARG A 1 88 ? -0.465 -27.479 11.838 1.00 54.75 88 ARG A O 1
ATOM 653 N N . ASP A 1 89 ? 0.690 -26.555 13.524 1.00 58.88 89 ASP A N 1
ATOM 654 C CA . ASP A 1 89 ? 1.467 -27.756 13.834 1.00 58.88 89 ASP A CA 1
ATOM 655 C C . ASP A 1 89 ? 0.576 -28.675 14.683 1.00 58.88 89 ASP A C 1
ATOM 657 O O . ASP A 1 89 ? 0.558 -28.641 15.914 1.00 58.88 89 ASP A O 1
ATOM 661 N N . ARG A 1 90 ? -0.279 -29.442 13.999 1.00 59.34 90 ARG A N 1
ATOM 662 C CA . ARG A 1 90 ? -1.006 -30.588 14.559 1.00 59.34 90 ARG A CA 1
ATOM 663 C C . ARG A 1 90 ? -0.397 -31.887 14.027 1.00 59.34 90 ARG A C 1
ATOM 665 O O . ARG A 1 90 ? -1.106 -32.697 13.448 1.00 59.34 90 ARG A O 1
ATOM 672 N N . ASP A 1 91 ? 0.887 -32.069 14.274 1.00 63.47 91 ASP A N 1
ATOM 673 C CA . ASP A 1 91 ? 1.577 -33.360 14.341 1.00 63.47 91 ASP A CA 1
ATOM 674 C C . ASP A 1 91 ? 2.192 -33.356 15.757 1.00 63.47 91 ASP A C 1
ATOM 676 O O . ASP A 1 91 ? 2.757 -32.351 16.170 1.00 63.47 91 ASP A O 1
ATOM 680 N N . ASP A 1 92 ? 1.989 -34.286 16.686 1.00 59.69 92 ASP A N 1
ATOM 681 C CA . ASP A 1 92 ? 1.752 -35.715 16.605 1.00 59.69 92 ASP A CA 1
ATOM 682 C C . ASP A 1 92 ? 0.884 -36.142 17.809 1.00 59.69 92 ASP A C 1
ATOM 684 O O . ASP A 1 92 ? 1.231 -35.904 18.971 1.00 59.69 92 ASP A O 1
ATOM 688 N N . ARG A 1 93 ? -0.248 -36.817 17.577 1.00 56.06 93 ARG A N 1
ATOM 689 C CA . ARG A 1 93 ? -0.817 -37.721 18.592 1.00 56.06 93 ARG A CA 1
ATOM 690 C C . ARG A 1 93 ? -0.574 -39.139 18.127 1.00 56.06 93 ARG A C 1
ATOM 692 O O . ARG A 1 93 ? -1.403 -39.732 17.444 1.00 56.06 93 ARG A O 1
ATOM 699 N N . ASP A 1 94 ? 0.596 -39.612 18.531 1.00 60.97 94 ASP A N 1
ATOM 700 C CA . ASP A 1 94 ? 1.021 -41.001 18.603 1.00 60.97 94 ASP A CA 1
ATOM 701 C C . ASP A 1 94 ? -0.155 -41.883 19.063 1.00 60.97 94 ASP A C 1
ATOM 703 O O . ASP A 1 94 ? -0.566 -41.897 20.229 1.00 60.97 94 ASP A O 1
ATOM 707 N N . GLY A 1 95 ? -0.793 -42.525 18.087 1.00 58.69 95 GLY A N 1
ATOM 708 C CA . GLY A 1 95 ? -1.914 -43.436 18.263 1.00 58.69 95 GLY A CA 1
ATOM 709 C C . GLY A 1 95 ? -1.420 -44.810 18.687 1.00 58.69 95 GLY A C 1
ATOM 710 O O . GLY A 1 95 ? -1.614 -45.775 17.960 1.00 58.69 95 GLY A O 1
ATOM 711 N N . GLY A 1 96 ? -0.779 -44.898 19.850 1.00 58.53 96 GLY A N 1
ATOM 712 C CA . GLY A 1 96 ? -0.431 -46.162 20.490 1.00 58.53 96 GLY A CA 1
ATOM 713 C C . GLY A 1 96 ? -1.541 -46.602 21.436 1.00 58.53 96 GLY A C 1
ATOM 714 O O . GLY A 1 96 ? -1.498 -46.307 22.631 1.00 58.53 96 GLY A O 1
ATOM 715 N N . LYS A 1 97 ? -2.559 -47.291 20.919 1.00 59.56 97 LYS A N 1
ATOM 716 C CA . LYS A 1 97 ? -3.460 -48.079 21.763 1.00 59.56 97 LYS A CA 1
ATOM 717 C C . LYS A 1 97 ? -3.645 -49.447 21.135 1.00 59.56 97 LYS A C 1
ATOM 719 O O . LYS A 1 97 ? -4.611 -49.682 20.421 1.00 59.56 97 LYS A O 1
ATOM 724 N N . ASP A 1 98 ? -2.666 -50.304 21.398 1.00 59.19 98 ASP A N 1
ATOM 725 C CA . ASP A 1 98 ? -2.778 -51.732 21.163 1.00 59.19 98 ASP A CA 1
ATOM 726 C C . ASP A 1 98 ? -3.864 -52.303 22.085 1.00 59.19 98 ASP A C 1
ATOM 728 O O . ASP A 1 98 ? -3.843 -52.163 23.313 1.00 59.19 98 ASP A O 1
ATOM 732 N N . ASP A 1 99 ? -4.873 -52.870 21.435 1.00 58.34 99 ASP A N 1
ATOM 733 C CA . ASP A 1 99 ? -5.962 -53.642 22.002 1.00 58.34 99 ASP A CA 1
ATOM 734 C C . ASP A 1 99 ? -5.466 -55.053 22.373 1.00 58.34 99 ASP A C 1
ATOM 736 O O . ASP A 1 99 ? -5.607 -55.982 21.580 1.00 58.34 99 ASP A O 1
ATOM 740 N N . ASP A 1 100 ? -4.956 -55.254 23.590 1.00 59.31 100 ASP A N 1
ATOM 741 C CA . ASP A 1 100 ? -4.818 -56.605 24.156 1.00 59.31 100 ASP A CA 1
ATOM 742 C C . ASP A 1 100 ? -6.083 -56.957 24.947 1.00 59.31 100 ASP A C 1
ATOM 744 O O . ASP A 1 100 ? -6.265 -56.643 26.129 1.00 59.31 100 ASP A O 1
ATOM 748 N N . ARG A 1 101 ? -7.023 -57.552 24.208 1.00 54.69 101 ARG A N 1
ATOM 749 C CA . ARG A 1 101 ? -8.283 -58.112 24.691 1.00 54.69 101 ARG A CA 1
ATOM 750 C C . ARG A 1 101 ? -8.219 -59.635 24.599 1.00 54.69 101 ARG A C 1
ATOM 752 O O . ARG A 1 101 ? -8.678 -60.225 23.625 1.00 54.69 101 ARG A O 1
ATOM 759 N N . ASP A 1 102 ? -7.757 -60.263 25.665 1.00 58.84 102 ASP A N 1
ATOM 760 C CA . ASP A 1 102 ? -7.832 -61.702 25.909 1.00 58.84 102 ASP A CA 1
ATOM 761 C C . ASP A 1 102 ? -8.056 -61.885 27.422 1.00 58.84 102 ASP A C 1
ATOM 763 O O . ASP A 1 102 ? -7.192 -61.627 28.243 1.00 58.84 102 ASP A O 1
ATOM 767 N N . GLY A 1 103 ? -9.252 -62.177 27.929 1.00 54.88 103 GLY A N 1
ATOM 768 C CA . GLY A 1 103 ? -10.239 -63.118 27.426 1.00 54.88 103 GLY A CA 1
ATOM 769 C C . GLY A 1 103 ? -10.106 -64.426 28.197 1.00 54.88 103 GLY A C 1
ATOM 770 O O . GLY A 1 103 ? -9.652 -65.399 27.607 1.00 54.88 103 GLY A O 1
ATOM 771 N N . ARG A 1 104 ? -10.477 -64.438 29.490 1.00 55.56 104 ARG A N 1
ATOM 772 C CA . ARG A 1 104 ? -10.854 -65.644 30.257 1.00 55.56 104 ARG A CA 1
ATOM 773 C C . ARG A 1 104 ? -11.907 -65.288 31.308 1.00 55.56 104 ARG A C 1
ATOM 775 O O . ARG A 1 104 ? -11.591 -64.743 32.361 1.00 55.56 104 ARG A O 1
ATOM 782 N N . GLU A 1 105 ? -13.158 -65.553 30.951 1.00 52.78 105 GLU A N 1
ATOM 783 C CA . GLU A 1 105 ? -14.202 -65.941 31.898 1.00 52.78 105 GLU A CA 1
ATOM 784 C C . GLU A 1 105 ? -13.809 -67.304 32.485 1.00 52.78 105 GLU A C 1
ATOM 786 O O . GLU A 1 105 ? -13.213 -68.109 31.772 1.0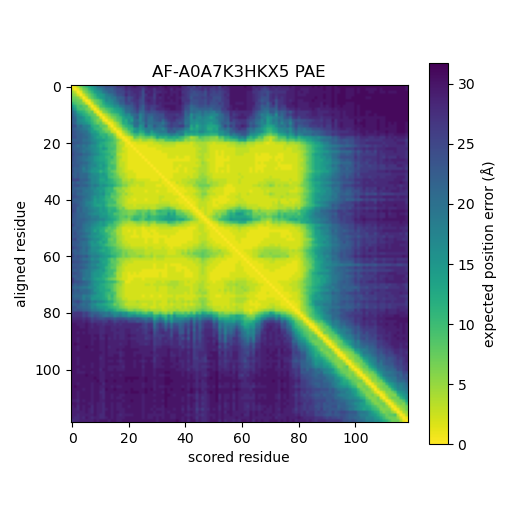0 52.78 105 GLU A O 1
ATOM 791 N N . ASP A 1 106 ? -14.051 -67.511 33.777 1.00 52.62 106 ASP A N 1
ATOM 792 C CA . ASP A 1 106 ? -14.721 -68.698 34.329 1.00 52.62 106 ASP A CA 1
ATOM 793 C C . ASP A 1 106 ? -14.552 -68.714 35.856 1.00 52.62 106 ASP A C 1
ATOM 795 O O . ASP A 1 106 ? -13.432 -68.676 36.359 1.00 52.62 106 ASP A O 1
ATOM 799 N N . ASP A 1 107 ? -15.711 -68.773 36.527 1.00 51.44 107 ASP A N 1
ATOM 800 C CA . ASP A 1 107 ? -15.962 -69.299 37.877 1.00 51.44 107 ASP A CA 1
ATOM 801 C C . ASP A 1 107 ? -15.239 -68.585 39.056 1.00 51.44 107 ASP A C 1
ATOM 803 O O . ASP A 1 107 ? -14.040 -68.368 39.078 1.00 51.44 107 ASP A O 1
ATOM 807 N N . GLU A 1 108 ? -15.901 -68.126 40.118 1.00 55.94 108 GLU A N 1
ATOM 808 C CA . GLU A 1 108 ? -16.831 -68.877 40.954 1.00 55.94 108 GLU A CA 1
ATOM 809 C C . GLU A 1 108 ? -17.829 -67.953 41.674 1.00 55.94 108 GLU A C 1
ATOM 811 O O . GLU A 1 108 ? -17.618 -66.759 41.896 1.00 55.94 108 GLU A O 1
ATOM 816 N N . ARG A 1 109 ? -18.968 -68.564 41.987 1.00 50.84 109 ARG A N 1
ATOM 817 C CA . ARG A 1 109 ? -20.152 -68.021 42.649 1.00 50.84 109 ARG A CA 1
ATOM 818 C C . ARG A 1 109 ? -20.013 -68.114 44.173 1.00 50.84 109 ARG A C 1
ATOM 820 O O . ARG A 1 109 ? -19.209 -68.899 44.653 1.00 50.84 109 ARG A O 1
ATOM 827 N N . ASP A 1 110 ? -20.934 -67.415 44.846 1.00 54.75 110 ASP A N 1
ATOM 828 C CA . ASP A 1 110 ? -21.310 -67.537 46.267 1.00 54.75 110 ASP A CA 1
ATOM 829 C C . ASP A 1 110 ? -20.226 -67.020 47.246 1.00 54.75 110 ASP A C 1
ATOM 831 O O . ASP A 1 110 ? -19.048 -67.287 47.100 1.00 54.75 110 ASP A O 1
ATOM 835 N N . ASP A 1 111 ? -20.500 -66.104 48.177 1.00 58.16 111 ASP A N 1
ATOM 836 C CA . ASP A 1 111 ? -21.578 -66.159 49.156 1.00 58.16 111 ASP A CA 1
ATOM 837 C C . ASP A 1 111 ? -22.196 -64.779 49.450 1.00 58.16 111 ASP A C 1
ATOM 839 O O . ASP A 1 111 ? -21.525 -63.764 49.660 1.00 58.16 111 ASP A O 1
ATOM 843 N N . ARG A 1 112 ? -23.530 -64.772 49.496 1.00 50.53 112 ARG A N 1
ATOM 844 C CA . ARG A 1 112 ? -24.338 -63.756 50.170 1.00 50.53 112 ARG A CA 1
ATOM 845 C C . ARG A 1 112 ? -24.414 -64.105 51.654 1.00 50.53 112 ARG A C 1
ATOM 847 O O . ARG A 1 112 ? -24.934 -65.163 51.962 1.00 50.53 112 ARG A O 1
ATOM 854 N N . ASP A 1 113 ? -24.070 -63.158 52.514 1.00 58.16 113 ASP A N 1
ATOM 855 C CA . ASP A 1 113 ? -24.634 -62.970 53.861 1.00 58.16 113 ASP A CA 1
ATOM 856 C C . ASP A 1 113 ? -24.398 -61.478 54.185 1.00 58.16 113 ASP A C 1
ATOM 858 O O . ASP A 1 113 ? -23.274 -61.053 54.431 1.00 58.16 113 ASP A O 1
ATOM 862 N N . ASP A 1 114 ? -25.297 -60.542 53.863 1.00 56.22 114 ASP A N 1
ATOM 863 C CA . ASP A 1 114 ? -26.514 -60.172 54.615 1.00 56.22 114 ASP A CA 1
ATOM 864 C C . ASP A 1 114 ? -26.417 -60.414 56.132 1.00 56.22 114 ASP A C 1
ATOM 866 O O . ASP A 1 114 ? -27.129 -61.240 56.687 1.00 56.22 114 ASP A O 1
ATOM 870 N N . ASP A 1 115 ? -25.580 -59.633 56.822 1.00 60.31 115 ASP A N 1
ATOM 871 C CA . ASP A 1 115 ? -25.900 -59.219 58.192 1.00 60.31 115 ASP A CA 1
ATOM 872 C C . ASP A 1 115 ? -26.257 -57.729 58.199 1.00 60.31 115 ASP A C 1
ATOM 874 O O . ASP A 1 115 ? -25.423 -56.823 58.120 1.00 60.31 115 ASP A O 1
ATOM 878 N N . ARG A 1 116 ? -27.567 -57.492 58.218 1.00 49.88 116 ARG A N 1
ATOM 879 C CA . ARG A 1 116 ? -28.181 -56.225 58.596 1.00 49.88 116 ARG A CA 1
ATOM 880 C C . ARG A 1 116 ? -28.153 -56.096 60.117 1.00 49.88 116 ARG A C 1
ATOM 882 O O . ARG A 1 116 ? -28.725 -56.955 60.779 1.00 49.88 116 ARG A O 1
ATOM 889 N N . SER A 1 117 ? -27.703 -54.950 60.629 1.00 53.66 117 SER A N 1
ATOM 890 C CA . SER A 1 117 ? -28.333 -54.121 61.690 1.00 53.66 117 SER A CA 1
ATOM 891 C C . SER A 1 117 ? -27.305 -53.059 62.115 1.00 53.66 117 SER A C 1
ATOM 893 O O . SER A 1 117 ? -26.193 -53.402 62.476 1.00 53.66 117 SER A O 1
ATOM 895 N N . GLY A 1 118 ? -27.518 -51.747 62.006 1.00 49.72 118 GLY A N 1
ATOM 896 C CA . GLY A 1 118 ? -28.683 -50.984 62.442 1.00 49.72 118 GLY A CA 1
ATOM 897 C C . GLY A 1 118 ? -28.365 -50.358 63.807 1.00 49.72 118 GLY A C 1
ATOM 898 O O . GLY A 1 118 ? -28.414 -51.071 64.804 1.00 49.72 118 GLY A O 1
ATOM 899 N N . GLY A 1 119 ? -28.047 -49.055 63.847 1.00 39.53 119 GLY A N 1
ATOM 900 C CA . GLY A 1 119 ? -27.848 -48.288 65.089 1.00 39.53 119 GLY A CA 1
ATOM 901 C C . GLY A 1 119 ? -26.793 -47.202 64.993 1.00 39.53 119 GLY A C 1
ATOM 902 O O . GLY A 1 119 ? -25.623 -47.525 65.278 1.00 39.53 119 GLY A O 1
#

Foldseek 3Di:
DDDPDDPDPVVVVVLVVQFPADQVLLQVQQCVVAPADWDDWDWDADPNFIWIWTWGQHPVRWIKTWIAGRHPRHTPDIDTPDPPPPDPPPDDDPPPDDDPDDDDDDDDDDDDDDDDDDD

Mean predicted aligned error: 17.08 Å

Solvent-accessible surface area (backbone atoms only — not comparable to full-atom values): 7948 Å² total; per-residue (Å²): 129,90,80,95,81,75,93,83,73,61,69,69,64,56,58,63,67,71,43,67,38,48,72,69,56,40,50,50,48,38,44,73,75,47,70,55,44,74,78,50,74,45,82,44,76,58,92,97,37,54,30,31,43,28,37,27,42,30,88,87,71,48,44,28,44,26,32,20,36,17,69,80,47,42,76,76,47,75,45,74,61,72,89,79,75,72,77,83,78,85,76,82,82,82,84,82,73,85,83,87,83,80,89,78,89,79,89,84,79,88,84,90,77,92,80,86,79,9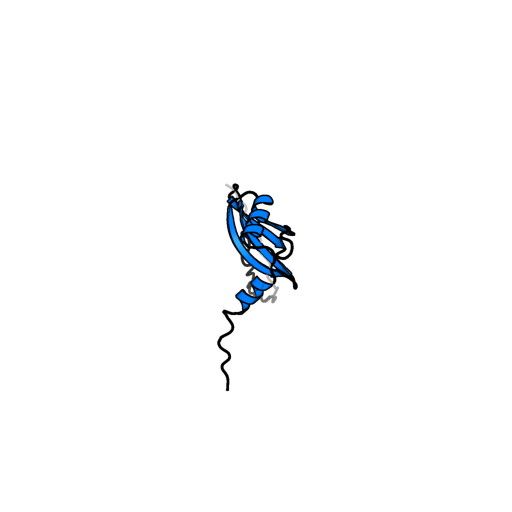0,136

Nearest PDB structures (foldseek):
  2gu3-assembly1_A  TM=8.634E-01  e=4.628E-03  Bacillus subtilis subsp. subtilis str. 168
  6v8i-assembly1_FH  TM=5.564E-01  e=5.827E+00  Dubowvirus dv80alpha

Sequence (119 aa):
GPEDSGRSGDDDRERAGTARTTVAEAVRAALEARAGTAASAELDDEDDRTVWEVEVLGRDGTWYEVRVDADSGKVTGVAEEDEDGGARDRDDRDGGKDDDRDGREDDERDDRDDDRSGG